Protein AF-A0A699RWU8-F1 (afdb_monomer)

Solvent-accessible surface area (backbone atoms only — not comparable to full-atom values): 5870 Å² total; per-residue (Å²): 134,63,70,70,63,59,56,54,68,77,62,60,81,77,83,89,63,94,78,83,80,54,73,47,68,52,98,85,71,49,47,28,46,81,86,14,43,50,55,71,102,41,71,67,61,52,49,50,54,52,46,50,64,37,65,34,96,85,38,80,69,48,51,46,70,54,44,50,53,62,46,56,66,50,37,40,53,93,60,49,70,58,53,42,45,56,53,49,73,67,42,88,91,107

pLDDT: mean 80.81, std 16.21, range [35.59, 95.19]

Foldseek 3Di:
DDPVVVVVVVPDDDDPDPDPQDWDADPVRFIDGPQAGEDDPDPVVLVVLLCCLQVPPPHPRDQLVSSLVVNVVHHDYPCSSVSSNVSSVPDPVD

Sequence (94 aa):
MDPAKVKAITKWPRPTSVTEVEFCLDDDNVLWQDTRLVVPIDATLREALLTEAHSSPFSVHPGSTKMCHDLKQYFWWSGMKRDVATFVARCLIC

Mean predicted aligned error: 10.73 Å

Nearest PDB structures (foldseek):
  3oyj-assembly1_A-2  TM=6.748E-01  e=1.102E-02  Human spumaretrovirus
  9bkj-assembly1_R  TM=2.286E-01  e=8.299E+00  Homo sapiens

InterPro domains:
  IPR041588 Integrase zinc-binding domain [PF17921] (42-94)

Organism: Tanacetum cinerariifolium (NCBI:txid118510)

Structure (mmCIF, N/CA/C/O backbone):
data_AF-A0A699RWU8-F1
#
_entry.id   AF-A0A699RWU8-F1
#
loop_
_atom_site.group_PDB
_atom_site.id
_atom_site.type_symbol
_atom_site.label_atom_id
_atom_site.label_alt_id
_atom_site.label_comp_id
_atom_site.label_asym_id
_atom_site.label_entity_id
_atom_site.label_seq_id
_atom_site.pdbx_PDB_ins_code
_atom_site.Cartn_x
_atom_site.Cartn_y
_atom_site.Cartn_z
_atom_site.occupancy
_atom_site.B_iso_or_equiv
_atom_site.auth_seq_id
_atom_site.auth_comp_id
_atom_site.auth_asym_id
_atom_site.auth_atom_id
_atom_site.pdbx_PDB_model_num
ATOM 1 N N . MET A 1 1 ? -22.622 4.767 37.170 1.00 48.19 1 MET A N 1
ATOM 2 C CA . MET A 1 1 ? -22.535 3.872 35.996 1.00 48.19 1 MET A CA 1
ATOM 3 C C . MET A 1 1 ? -23.700 2.905 36.054 1.00 48.19 1 MET A C 1
ATOM 5 O O . MET A 1 1 ? -23.932 2.348 37.117 1.00 48.19 1 MET A O 1
ATOM 9 N N . ASP A 1 2 ? -24.464 2.778 34.970 1.00 55.41 2 ASP A N 1
ATOM 10 C CA . ASP A 1 2 ? -25.670 1.944 34.930 1.00 55.41 2 ASP A CA 1
ATOM 11 C C . ASP A 1 2 ? -25.292 0.449 34.839 1.00 55.41 2 ASP A C 1
ATOM 13 O O . ASP A 1 2 ? -24.683 0.048 33.841 1.00 55.41 2 ASP A O 1
ATOM 17 N N . PRO A 1 3 ? -25.646 -0.385 35.837 1.00 56.53 3 PRO A N 1
ATOM 18 C CA . PRO A 1 3 ? -25.363 -1.821 35.838 1.00 56.53 3 PRO A CA 1
ATOM 19 C C . PRO A 1 3 ? -25.931 -2.570 34.622 1.00 56.53 3 PRO A C 1
ATOM 21 O O . PRO A 1 3 ? -25.387 -3.606 34.232 1.00 56.53 3 PRO A O 1
ATOM 24 N N . ALA A 1 4 ? -26.995 -2.054 33.995 1.00 53.69 4 ALA A N 1
ATOM 25 C CA . ALA A 1 4 ? -27.581 -2.635 32.791 1.00 53.69 4 ALA A CA 1
ATOM 26 C C . ALA A 1 4 ? -26.668 -2.475 31.564 1.00 53.69 4 ALA A C 1
ATOM 28 O O . ALA A 1 4 ? -26.592 -3.382 30.734 1.00 53.69 4 ALA A O 1
ATOM 29 N N . LYS A 1 5 ? -25.896 -1.382 31.486 1.00 51.22 5 LYS A N 1
ATOM 30 C CA . LYS A 1 5 ? -24.929 -1.153 30.398 1.00 51.22 5 LYS A CA 1
ATOM 31 C C . LYS A 1 5 ? -23.725 -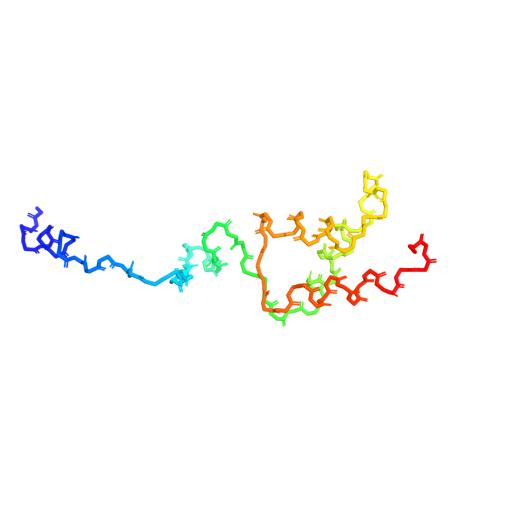2.094 30.488 1.00 51.22 5 LYS A C 1
ATOM 33 O O . LYS A 1 5 ? -23.226 -2.553 29.467 1.00 51.22 5 LYS A O 1
ATOM 38 N N . VAL A 1 6 ? -23.310 -2.460 31.703 1.00 55.84 6 VAL A N 1
ATOM 39 C CA . VAL A 1 6 ? -22.169 -3.368 31.936 1.00 55.84 6 VAL A CA 1
ATOM 40 C C . VAL A 1 6 ? -22.516 -4.824 31.589 1.00 55.84 6 VAL A C 1
ATOM 42 O O . VAL A 1 6 ? -21.675 -5.571 31.093 1.00 55.84 6 VAL A O 1
ATOM 45 N N . LYS A 1 7 ? -23.778 -5.230 31.788 1.00 53.41 7 LYS A N 1
ATOM 46 C CA . LYS A 1 7 ? -24.275 -6.572 31.429 1.00 53.41 7 LYS A CA 1
ATOM 47 C C . LYS A 1 7 ? -24.481 -6.791 29.926 1.00 53.41 7 LYS A C 1
ATOM 49 O O . LYS A 1 7 ? -24.526 -7.941 29.499 1.00 53.41 7 LYS A O 1
ATOM 54 N N . ALA A 1 8 ? -24.603 -5.728 29.131 1.00 54.88 8 ALA A N 1
ATOM 55 C CA . ALA A 1 8 ? -24.685 -5.837 27.673 1.00 54.88 8 ALA A CA 1
ATOM 56 C C . ALA A 1 8 ? -23.321 -6.192 27.052 1.00 54.88 8 ALA A C 1
ATOM 58 O O . ALA A 1 8 ? -23.252 -7.006 26.137 1.00 54.88 8 ALA A O 1
ATOM 59 N N . ILE A 1 9 ? -22.233 -5.660 27.621 1.00 49.72 9 ILE A N 1
ATOM 60 C CA . ILE A 1 9 ? -20.854 -5.898 27.166 1.00 49.72 9 ILE A CA 1
ATOM 61 C C . ILE A 1 9 ? -20.434 -7.359 27.395 1.00 49.72 9 ILE A C 1
ATOM 63 O O . ILE A 1 9 ? -19.748 -7.951 26.569 1.00 49.72 9 ILE A O 1
ATOM 67 N N . THR A 1 10 ? -20.884 -7.983 28.489 1.00 54.88 10 THR A N 1
ATOM 68 C CA . THR A 1 10 ? -20.509 -9.368 28.834 1.00 54.88 10 THR A CA 1
ATOM 69 C C . THR A 1 10 ? -21.324 -10.447 28.117 1.00 54.88 10 THR A C 1
ATOM 71 O O . THR A 1 10 ? -20.975 -11.622 28.206 1.00 54.88 10 THR A O 1
ATOM 74 N N . LYS A 1 11 ? -22.391 -10.074 27.395 1.00 52.38 11 LYS A N 1
ATOM 75 C CA . LYS A 1 11 ? -23.263 -10.997 26.644 1.00 52.38 11 LYS A CA 1
ATOM 76 C C . LYS A 1 11 ? -23.098 -10.929 25.122 1.00 52.38 11 LYS A C 1
ATOM 78 O O . LYS A 1 11 ? -23.850 -11.602 24.419 1.00 52.38 11 LYS A O 1
ATOM 83 N N . TRP A 1 12 ? -22.144 -10.151 24.609 1.00 35.59 12 TRP A N 1
ATOM 84 C CA . TRP A 1 12 ? -21.924 -10.051 23.167 1.00 35.59 12 TRP A CA 1
ATOM 85 C C . TRP A 1 12 ? -21.479 -11.410 22.597 1.00 35.59 12 TRP A C 1
ATOM 87 O O . TRP A 1 12 ? -20.522 -11.996 23.118 1.00 35.59 12 TRP A O 1
ATOM 97 N N . PRO A 1 13 ? -22.156 -11.957 21.571 1.00 48.47 13 PRO A N 1
ATOM 98 C CA . PRO A 1 13 ? -21.723 -13.207 20.969 1.00 48.47 13 PRO A CA 1
ATOM 99 C C . PRO A 1 13 ? -20.341 -13.001 20.348 1.00 48.47 13 PRO A C 1
ATOM 101 O O . PRO A 1 13 ? -20.122 -12.079 19.567 1.00 48.47 13 PRO A O 1
ATOM 104 N N . ARG A 1 14 ? -19.388 -13.858 20.719 1.00 49.62 14 ARG A N 1
ATOM 105 C CA . ARG A 1 14 ? -18.049 -13.837 20.130 1.00 49.62 14 ARG A CA 1
ATOM 106 C C . ARG A 1 14 ? -18.163 -14.324 18.675 1.00 49.62 14 ARG A C 1
ATOM 108 O O . ARG A 1 14 ? -18.660 -15.440 18.489 1.00 49.62 14 ARG A O 1
ATOM 115 N N . PRO A 1 15 ? -17.730 -13.547 17.665 1.00 50.25 15 PRO A N 1
ATOM 116 C CA . PRO A 1 15 ? -17.813 -13.971 16.271 1.00 50.25 15 PRO A CA 1
ATOM 117 C C . PRO A 1 15 ? -17.051 -15.285 16.072 1.00 50.25 15 PRO A C 1
ATOM 119 O O . PRO A 1 15 ? -15.911 -15.428 16.513 1.00 50.25 15 PRO A O 1
ATOM 122 N N . THR A 1 16 ? -17.704 -16.271 15.456 1.00 53.06 16 THR A N 1
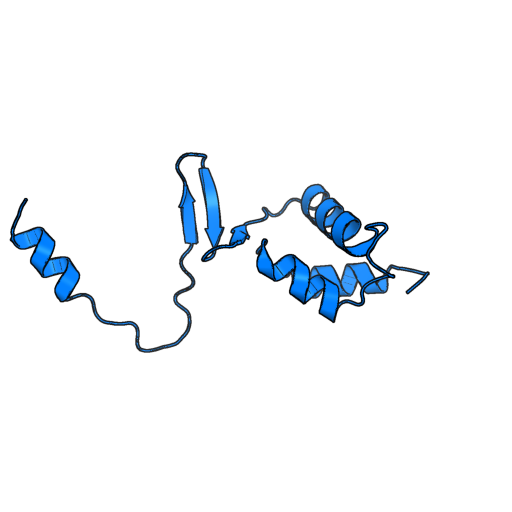ATOM 123 C CA . THR A 1 16 ? -17.179 -17.639 15.272 1.00 53.06 16 THR A CA 1
ATOM 124 C C . THR A 1 16 ? -16.657 -17.904 13.857 1.00 53.06 16 THR A C 1
ATOM 126 O O . THR A 1 16 ? -16.172 -18.999 13.584 1.00 53.06 16 THR A O 1
ATOM 129 N N . SER A 1 17 ? -16.672 -16.902 12.970 1.00 52.44 17 SER A N 1
ATOM 130 C CA . SER A 1 17 ? -16.037 -16.962 11.650 1.00 52.44 17 SER A CA 1
ATOM 131 C C . SER A 1 17 ? -15.090 -15.782 11.459 1.00 52.44 17 SER A C 1
ATOM 133 O O . SER A 1 17 ? -15.441 -14.639 11.736 1.00 52.44 17 SER A O 1
ATOM 135 N N . VAL A 1 18 ? -13.881 -16.078 10.991 1.00 64.12 18 VAL A N 1
ATOM 136 C CA . VAL A 1 18 ? -12.808 -15.115 10.712 1.00 64.12 18 VAL A CA 1
ATOM 137 C C . VAL A 1 18 ? -13.323 -14.000 9.784 1.00 64.12 18 VAL A C 1
ATOM 139 O O . VAL A 1 18 ? -13.974 -14.308 8.794 1.00 64.12 18 VAL A O 1
ATOM 142 N N . THR A 1 19 ? -12.972 -12.746 10.104 1.00 53.41 19 THR A N 1
ATOM 143 C CA . THR A 1 19 ? -13.197 -11.479 9.367 1.00 53.41 19 THR A CA 1
ATOM 144 C C . THR A 1 19 ? -14.509 -10.714 9.599 1.00 53.41 19 THR A C 1
ATOM 146 O O . THR A 1 19 ? -15.230 -10.422 8.648 1.00 53.41 19 THR A O 1
ATOM 149 N N . GLU A 1 20 ? -14.771 -10.240 10.816 1.00 57.38 20 GLU A N 1
ATOM 150 C CA . GLU A 1 20 ? -15.342 -8.887 10.928 1.00 57.38 20 GLU A CA 1
ATOM 151 C C . GLU A 1 20 ? -14.163 -7.919 10.828 1.00 57.38 20 GLU A C 1
ATOM 153 O O . GLU A 1 20 ? -13.414 -7.723 11.778 1.00 57.38 20 GLU A O 1
ATOM 158 N N . VAL A 1 21 ? -13.912 -7.424 9.616 1.00 61.53 21 VAL A N 1
ATOM 159 C CA . VAL A 1 21 ? -13.015 -6.286 9.422 1.00 61.53 21 VAL A CA 1
ATOM 160 C C . VAL A 1 21 ? -13.776 -5.059 9.901 1.00 61.53 21 VAL A C 1
ATOM 162 O O . VAL A 1 21 ? -14.755 -4.662 9.268 1.00 61.53 21 VAL A O 1
ATOM 165 N N . GLU A 1 22 ? -13.352 -4.493 11.024 1.00 81.62 22 GLU A N 1
ATOM 166 C CA . GLU A 1 22 ? -13.984 -3.309 11.590 1.00 81.62 22 GLU A CA 1
ATOM 167 C C . GLU A 1 22 ? -13.394 -2.056 10.931 1.00 81.62 22 GLU A C 1
ATOM 169 O O . GLU A 1 22 ? -12.174 -1.903 10.805 1.00 81.62 22 GLU A O 1
ATOM 174 N N . PHE A 1 23 ? -14.281 -1.183 10.454 1.00 87.31 23 PHE A N 1
ATOM 175 C CA . PHE A 1 23 ? -13.922 0.145 9.977 1.00 87.31 23 PHE A CA 1
A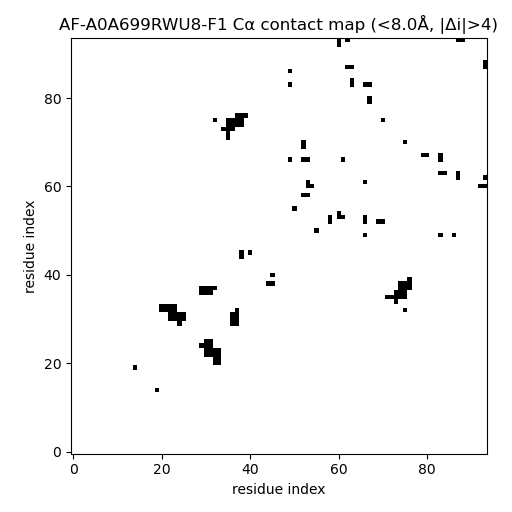TOM 176 C C . PHE A 1 23 ? -14.303 1.159 11.047 1.00 87.31 23 PHE A C 1
ATOM 178 O O . PHE A 1 23 ? -15.433 1.130 11.536 1.00 87.31 23 PHE A O 1
ATOM 185 N N . CYS A 1 24 ? -13.397 2.072 11.376 1.00 89.19 24 CYS A N 1
ATOM 186 C CA . CYS A 1 24 ? -13.660 3.136 12.338 1.00 89.19 24 CYS A CA 1
ATOM 187 C C . CYS A 1 24 ? -13.294 4.506 11.765 1.00 89.19 24 CYS A C 1
ATOM 189 O O . CYS A 1 24 ? -12.351 4.643 10.989 1.00 89.19 24 CYS A O 1
ATOM 191 N N . LEU A 1 25 ? -14.089 5.511 12.126 1.00 91.75 25 LEU A N 1
ATOM 192 C CA . LEU A 1 25 ? -13.779 6.918 11.901 1.00 91.75 25 LEU A CA 1
ATOM 193 C C . LEU A 1 25 ? -13.242 7.487 13.211 1.00 91.75 25 LEU A C 1
ATOM 195 O O . LEU A 1 25 ? -13.827 7.223 14.264 1.00 91.75 25 LEU A O 1
ATOM 199 N N . ASP A 1 26 ? -12.145 8.234 13.144 1.00 86.94 26 ASP A N 1
ATOM 200 C CA . ASP A 1 26 ? -11.637 8.989 14.289 1.00 86.94 26 ASP A CA 1
ATOM 201 C C . ASP A 1 26 ? -12.242 10.402 14.370 1.00 86.94 26 ASP A C 1
ATOM 203 O O . ASP A 1 26 ? -13.087 10.793 13.557 1.00 86.94 26 ASP A O 1
ATOM 207 N N . ASP A 1 27 ? -11.812 11.164 15.379 1.00 90.81 27 ASP A N 1
ATOM 208 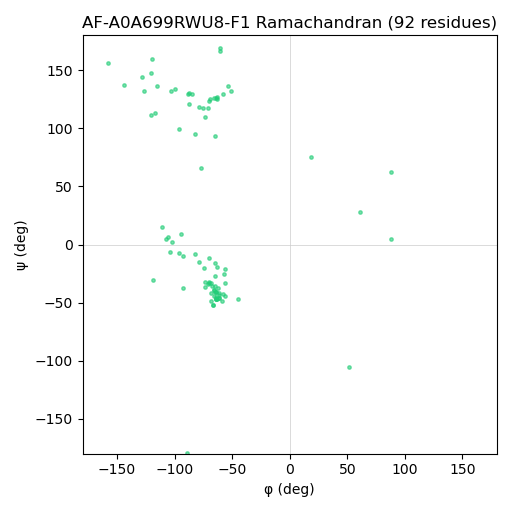C CA . ASP A 1 27 ? -12.285 12.528 15.638 1.00 90.81 27 ASP A CA 1
ATOM 209 C C . ASP A 1 27 ? -11.939 13.512 14.498 1.00 90.81 27 ASP A C 1
ATOM 211 O O . ASP A 1 27 ? -12.603 14.540 14.348 1.00 90.81 27 ASP A O 1
ATOM 215 N N . ASP A 1 28 ? -10.958 13.173 13.652 1.00 90.25 28 ASP A N 1
ATOM 216 C CA . ASP A 1 28 ? -10.510 13.960 12.498 1.00 90.25 28 ASP A CA 1
ATOM 217 C C . ASP A 1 28 ? -11.197 13.531 11.180 1.00 90.25 28 ASP A C 1
ATOM 219 O O . ASP A 1 28 ? -10.858 14.023 10.101 1.00 90.25 28 ASP A O 1
ATOM 223 N N . ASN A 1 29 ? -12.213 12.659 11.246 1.00 87.31 29 ASN A N 1
ATOM 224 C CA . ASN A 1 29 ? -12.903 12.052 10.096 1.00 87.31 29 ASN A CA 1
ATOM 225 C C . ASN A 1 29 ? -11.992 11.201 9.199 1.00 87.31 29 ASN A C 1
ATOM 227 O O . ASN A 1 29 ? -12.254 11.036 8.001 1.00 87.31 29 ASN A O 1
ATOM 231 N N . VAL A 1 30 ? -10.932 10.634 9.764 1.00 88.31 30 VAL A N 1
ATOM 232 C CA . VAL A 1 30 ? -10.057 9.708 9.058 1.00 88.31 30 VAL A CA 1
ATOM 233 C C . VAL A 1 30 ? -10.609 8.295 9.200 1.00 88.31 30 VAL A C 1
ATOM 235 O O . VAL A 1 30 ? -10.945 7.838 10.292 1.00 88.31 30 VAL A O 1
ATOM 238 N N . LEU A 1 31 ? -10.726 7.594 8.070 1.00 91.56 31 LEU A N 1
ATOM 239 C CA . LEU A 1 31 ? -11.225 6.225 8.028 1.00 91.56 31 LEU A CA 1
ATOM 240 C C . LEU A 1 31 ? -10.075 5.233 8.210 1.00 91.56 31 LEU A C 1
ATOM 242 O O . LEU A 1 31 ? -9.083 5.265 7.478 1.00 91.56 31 LEU A O 1
ATOM 246 N N . TRP A 1 32 ? -10.260 4.302 9.134 1.00 91.00 32 TRP A N 1
ATOM 247 C CA . TRP A 1 32 ? -9.310 3.255 9.473 1.00 91.00 32 TRP A CA 1
ATOM 248 C C . TRP A 1 32 ? -9.924 1.875 9.251 1.00 91.00 32 TRP A C 1
ATOM 250 O O . TRP A 1 32 ? -11.128 1.677 9.403 1.00 91.00 32 TRP A O 1
ATOM 260 N N . GLN A 1 33 ? -9.079 0.920 8.876 1.00 90.94 33 GLN A N 1
ATOM 261 C CA . GLN A 1 33 ? -9.378 -0.503 8.794 1.00 90.94 33 GLN A CA 1
ATOM 262 C C . GLN A 1 33 ? -8.404 -1.215 9.734 1.00 90.94 33 GLN A C 1
ATOM 264 O O . GLN A 1 33 ? -7.200 -1.225 9.478 1.00 90.94 33 GLN A O 1
ATOM 269 N N . ASP A 1 34 ? -8.898 -1.776 10.836 1.00 88.81 34 ASP A N 1
ATOM 270 C CA . ASP A 1 34 ? -8.057 -2.223 11.957 1.00 88.81 34 ASP A CA 1
ATOM 271 C C . ASP A 1 34 ? -7.094 -1.103 12.432 1.00 88.81 34 ASP A C 1
ATOM 273 O O . ASP A 1 34 ? -7.510 -0.138 13.064 1.00 88.81 34 ASP A O 1
ATOM 277 N N . THR A 1 35 ? -5.802 -1.203 12.099 1.00 88.12 35 THR A N 1
ATOM 278 C CA . THR A 1 35 ? -4.747 -0.219 12.407 1.00 88.12 35 THR A CA 1
ATOM 279 C C . THR A 1 35 ? -4.218 0.498 11.161 1.00 88.12 35 THR A C 1
ATOM 281 O O . THR A 1 35 ? -3.122 1.056 11.184 1.00 88.12 35 THR A O 1
ATOM 284 N N . ARG A 1 36 ? -4.929 0.404 10.034 1.00 92.25 36 ARG A N 1
ATOM 285 C CA . ARG A 1 36 ? -4.463 0.851 8.715 1.00 92.25 36 ARG A CA 1
ATOM 286 C C . ARG A 1 36 ? -5.308 1.997 8.201 1.00 92.25 36 ARG A C 1
ATOM 288 O O . ARG A 1 36 ? -6.532 1.930 8.239 1.00 92.25 36 ARG A O 1
ATOM 295 N N . LEU A 1 37 ? -4.649 3.007 7.654 1.00 93.62 37 LEU A N 1
ATOM 296 C CA . LEU A 1 37 ? -5.297 4.161 7.056 1.00 93.62 37 LEU A CA 1
ATOM 297 C C . LEU A 1 37 ? -6.005 3.759 5.758 1.00 93.62 37 LEU A C 1
ATOM 299 O O . LEU A 1 37 ? -5.377 3.213 4.844 1.00 93.62 37 LEU A O 1
ATOM 303 N N . VAL A 1 38 ? -7.299 4.052 5.649 1.00 93.25 38 VAL A N 1
ATOM 304 C CA . VAL A 1 38 ? -8.049 3.804 4.418 1.00 93.25 38 VAL A CA 1
ATOM 305 C C . VAL A 1 38 ? -7.750 4.897 3.405 1.00 93.25 38 VAL A C 1
ATOM 307 O O . VAL A 1 38 ? -8.052 6.069 3.608 1.00 93.25 38 VAL A O 1
ATOM 310 N N . VAL A 1 39 ? -7.187 4.492 2.270 1.00 93.38 39 VAL A N 1
ATOM 311 C CA . VAL A 1 39 ? -6.884 5.401 1.168 1.00 93.38 39 VAL A CA 1
ATOM 312 C C . VAL A 1 39 ? -8.118 5.517 0.262 1.00 93.38 39 VAL A C 1
ATOM 314 O O . VAL A 1 39 ? -8.576 4.501 -0.287 1.00 93.38 39 VAL A O 1
ATOM 317 N N . PRO A 1 40 ? -8.669 6.730 0.063 1.00 90.88 40 PRO A N 1
ATOM 318 C CA . PRO A 1 40 ? -9.842 6.942 -0.779 1.00 90.88 40 PRO A CA 1
ATOM 319 C C . PRO A 1 40 ? -9.591 6.520 -2.234 1.00 90.88 40 PRO A C 1
ATOM 321 O O 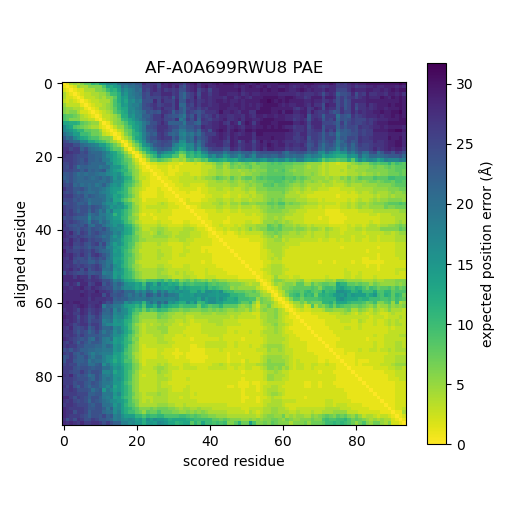. PRO A 1 40 ? -8.468 6.210 -2.646 1.00 90.88 40 PRO A O 1
ATOM 324 N N . ILE A 1 41 ? -10.659 6.459 -3.033 1.00 89.88 41 ILE A N 1
ATOM 325 C CA . ILE A 1 41 ? -10.572 6.202 -4.481 1.00 89.88 41 ILE A CA 1
ATOM 326 C C . ILE A 1 41 ? -10.123 7.494 -5.179 1.00 89.88 41 ILE A C 1
ATOM 328 O O . ILE A 1 41 ? -10.871 8.117 -5.924 1.00 89.88 41 ILE A O 1
ATOM 332 N N . ASP A 1 42 ? -8.891 7.899 -4.890 1.00 92.00 42 ASP A N 1
ATOM 333 C CA . ASP A 1 42 ? -8.183 9.001 -5.527 1.00 92.00 42 ASP A CA 1
ATOM 334 C C . ASP A 1 42 ? -6.958 8.413 -6.237 1.00 92.00 42 ASP A C 1
ATOM 336 O O . ASP A 1 42 ? -6.064 7.839 -5.606 1.00 92.00 42 ASP A O 1
ATOM 340 N N . ALA A 1 43 ? -6.963 8.483 -7.570 1.00 91.12 43 ALA A N 1
ATOM 341 C CA . ALA A 1 43 ? -5.913 7.895 -8.394 1.00 91.12 43 ALA A CA 1
ATOM 342 C C . ALA A 1 43 ? -4.558 8.571 -8.153 1.00 91.12 43 ALA A C 1
ATOM 344 O O . ALA A 1 43 ? -3.554 7.874 -8.027 1.00 91.12 43 ALA A O 1
ATOM 345 N N . THR A 1 44 ? -4.548 9.897 -8.015 1.00 93.62 44 THR A N 1
ATOM 346 C CA . THR A 1 44 ? -3.342 10.699 -7.795 1.00 93.62 44 THR A CA 1
ATOM 347 C C . THR A 1 44 ? -2.701 10.348 -6.459 1.00 93.62 44 THR A C 1
ATOM 349 O O . THR A 1 44 ? -1.495 10.122 -6.386 1.00 93.62 44 THR A O 1
ATOM 352 N N . LEU A 1 45 ? -3.507 10.237 -5.399 1.00 92.56 45 LEU A N 1
ATOM 353 C CA . LEU A 1 45 ? -3.024 9.866 -4.070 1.00 92.56 45 LEU A CA 1
ATOM 354 C C . LEU A 1 45 ? -2.448 8.445 -4.048 1.00 92.56 45 LEU A C 1
ATOM 356 O O . LEU A 1 45 ? -1.362 8.217 -3.516 1.00 92.56 45 LEU A O 1
ATOM 360 N N . ARG A 1 46 ? -3.163 7.478 -4.636 1.00 94.81 46 ARG A N 1
ATOM 361 C CA . ARG A 1 46 ? -2.692 6.086 -4.705 1.00 94.81 46 ARG A CA 1
ATOM 362 C C . ARG A 1 46 ? -1.414 5.967 -5.530 1.00 94.81 46 ARG A C 1
ATOM 364 O O . ARG A 1 46 ? -0.510 5.240 -5.132 1.00 94.81 46 ARG A O 1
ATOM 371 N N . GLU A 1 47 ? -1.319 6.681 -6.647 1.00 93.75 47 GLU A N 1
ATOM 372 C CA . GLU A 1 47 ? -0.123 6.701 -7.491 1.00 93.75 47 GLU A CA 1
ATOM 373 C C . GLU A 1 47 ? 1.072 7.347 -6.783 1.00 93.75 47 GLU A C 1
ATOM 375 O O . GLU A 1 47 ? 2.178 6.814 -6.866 1.00 93.75 47 GLU A O 1
ATOM 380 N N . ALA A 1 48 ? 0.858 8.420 -6.016 1.00 93.06 48 ALA A N 1
ATOM 381 C CA . ALA A 1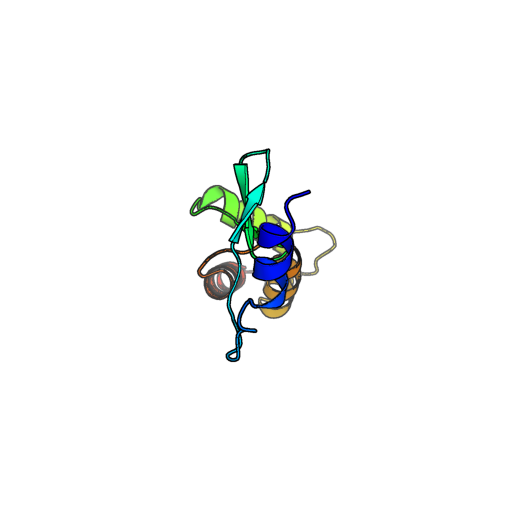 48 ? 1.901 9.029 -5.194 1.00 93.06 48 ALA A CA 1
ATOM 382 C C . ALA A 1 48 ? 2.434 8.050 -4.132 1.00 93.06 48 ALA A C 1
ATOM 384 O O . ALA A 1 48 ? 3.645 7.880 -4.012 1.00 93.06 48 ALA A O 1
ATOM 385 N N . LEU A 1 49 ? 1.547 7.338 -3.424 1.00 92.06 49 LEU A N 1
ATOM 386 C CA . LEU A 1 49 ? 1.939 6.312 -2.446 1.00 92.06 49 LEU A CA 1
ATOM 387 C C . LEU A 1 49 ? 2.722 5.158 -3.089 1.00 92.06 49 LEU A C 1
ATOM 389 O O . LEU A 1 49 ? 3.722 4.700 -2.536 1.00 92.06 49 LEU A O 1
ATOM 393 N N . LEU A 1 50 ? 2.277 4.682 -4.256 1.00 93.19 50 LEU A N 1
ATOM 394 C CA . LEU A 1 50 ? 2.966 3.628 -5.004 1.00 93.19 50 LEU A CA 1
ATOM 395 C C . LEU A 1 50 ? 4.341 4.094 -5.497 1.00 93.19 50 LEU A C 1
ATOM 397 O O . LEU A 1 50 ? 5.308 3.341 -5.398 1.00 93.19 50 LEU A O 1
ATOM 401 N N . THR A 1 51 ? 4.432 5.335 -5.976 1.00 91.56 51 THR A N 1
ATOM 402 C CA . THR A 1 51 ? 5.681 5.946 -6.442 1.00 91.56 51 THR A CA 1
ATOM 403 C C . THR A 1 51 ? 6.680 6.093 -5.306 1.00 91.56 51 THR A C 1
ATOM 405 O O . THR A 1 51 ? 7.823 5.679 -5.466 1.00 91.56 51 THR A O 1
ATOM 408 N N . GLU A 1 52 ? 6.259 6.603 -4.149 1.00 89.75 52 GLU A N 1
ATOM 409 C CA . GLU A 1 52 ? 7.122 6.738 -2.972 1.00 89.75 52 GLU A CA 1
ATOM 410 C C . GLU A 1 52 ? 7.633 5.368 -2.497 1.00 89.75 52 GLU A C 1
ATOM 412 O O . GLU A 1 52 ? 8.832 5.171 -2.301 1.00 89.75 52 GLU A O 1
ATOM 417 N N . ALA A 1 53 ? 6.742 4.374 -2.401 1.00 89.12 53 ALA A N 1
ATOM 418 C CA . 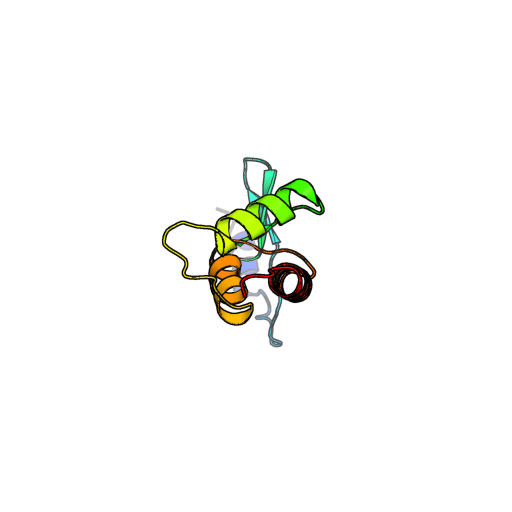ALA A 1 53 ? 7.104 3.022 -1.975 1.00 89.12 53 ALA A CA 1
ATOM 419 C C . ALA A 1 53 ? 8.050 2.301 -2.953 1.00 89.12 53 ALA A C 1
ATOM 421 O O . ALA A 1 53 ? 8.796 1.411 -2.548 1.00 89.12 53 ALA A O 1
ATOM 422 N N . HIS A 1 54 ? 8.011 2.653 -4.237 1.00 89.50 54 HIS A N 1
ATOM 423 C CA . HIS A 1 54 ? 8.828 2.028 -5.273 1.00 89.50 54 HIS 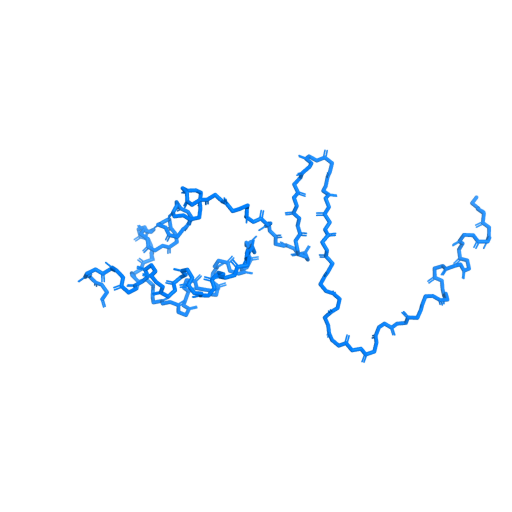A CA 1
ATOM 424 C C . HIS A 1 54 ? 10.154 2.753 -5.531 1.00 89.50 54 HIS A C 1
ATOM 426 O O . HIS A 1 54 ? 11.165 2.108 -5.801 1.00 89.50 54 HIS A O 1
ATOM 432 N N . SER A 1 55 ? 10.141 4.084 -5.473 1.00 82.75 55 SER A N 1
ATOM 433 C CA . SER A 1 55 ? 11.243 4.958 -5.893 1.00 82.75 55 SER A CA 1
ATOM 434 C C . SER A 1 55 ? 12.000 5.578 -4.720 1.00 82.75 55 SER A C 1
ATOM 436 O O . SER A 1 55 ? 12.870 6.423 -4.934 1.00 82.75 55 SER A O 1
ATOM 438 N N . SER A 1 56 ? 11.688 5.177 -3.483 1.00 79.44 56 SER A N 1
ATOM 439 C CA . SER A 1 56 ? 12.464 5.572 -2.311 1.00 79.44 56 SER A CA 1
ATOM 440 C C . SER A 1 56 ? 13.956 5.278 -2.553 1.00 79.44 56 SER A C 1
ATOM 442 O O . SER A 1 56 ? 14.285 4.158 -2.946 1.00 79.44 56 SER A O 1
ATOM 444 N N . PRO A 1 57 ? 14.881 6.221 -2.280 1.00 70.25 57 PRO A N 1
ATOM 445 C CA . PRO A 1 57 ? 16.320 6.048 -2.531 1.00 70.25 57 PRO A CA 1
ATOM 446 C C . PRO A 1 57 ? 16.940 4.818 -1.854 1.00 70.25 57 PRO A C 1
ATOM 448 O O . PRO A 1 57 ? 18.005 4.350 -2.249 1.00 70.25 57 PRO A O 1
ATOM 451 N N . PHE A 1 58 ? 16.277 4.306 -0.816 1.00 68.44 58 PHE A N 1
ATOM 452 C CA . PHE A 1 58 ? 16.694 3.140 -0.039 1.00 68.44 58 PHE A CA 1
ATOM 453 C C . PHE A 1 58 ? 16.024 1.837 -0.495 1.00 68.44 58 PHE A C 1
ATOM 455 O O . PHE A 1 58 ? 16.374 0.754 -0.025 1.00 68.44 58 PHE A O 1
ATOM 462 N N . SER A 1 59 ? 15.057 1.928 -1.403 1.00 65.56 59 SER A N 1
ATOM 463 C CA . SER A 1 59 ? 14.343 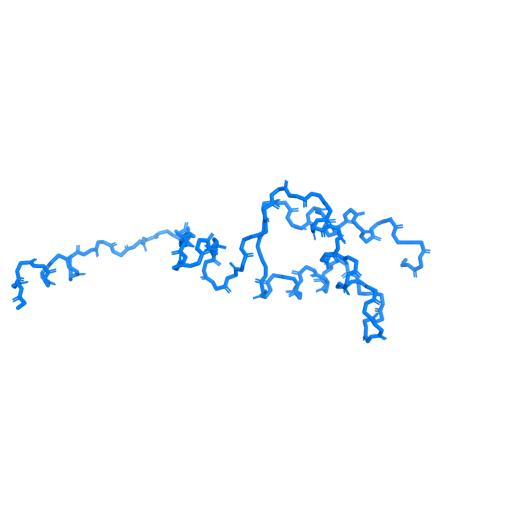0.794 -1.965 1.00 65.56 59 SER A CA 1
ATOM 464 C C . SER A 1 59 ? 14.993 0.426 -3.294 1.00 65.56 59 SER A C 1
ATOM 466 O O . SER A 1 59 ? 14.753 1.055 -4.316 1.00 65.56 59 SER A O 1
ATOM 468 N N . VAL A 1 60 ? 15.848 -0.601 -3.289 1.00 70.75 60 VAL A N 1
ATOM 469 C CA . VAL A 1 60 ? 16.366 -1.206 -4.527 1.00 70.75 60 VAL A CA 1
ATOM 470 C C . VAL A 1 60 ? 15.180 -1.840 -5.255 1.00 70.75 60 VAL A C 1
ATOM 472 O O . VAL A 1 60 ? 14.800 -2.953 -4.899 1.00 70.75 60 VAL A O 1
ATOM 475 N N . HIS A 1 61 ? 14.555 -1.088 -6.171 1.00 71.50 61 HIS A N 1
ATOM 476 C CA . HIS A 1 61 ? 13.379 -1.442 -6.984 1.00 71.50 61 HIS A CA 1
ATOM 477 C C . HIS A 1 61 ? 12.576 -2.630 -6.440 1.00 71.50 61 HIS A C 1
ATOM 479 O O . HIS A 1 61 ? 12.700 -3.761 -6.922 1.00 71.50 61 HIS A O 1
ATOM 485 N N . PRO A 1 62 ? 11.798 -2.407 -5.368 1.00 79.75 62 PRO A N 1
ATOM 486 C CA . PRO A 1 62 ? 11.141 -3.487 -4.668 1.00 79.75 62 PRO A CA 1
ATOM 487 C C . PRO A 1 62 ? 10.098 -4.120 -5.587 1.00 79.75 62 PRO A C 1
ATOM 489 O O . PRO A 1 62 ? 9.196 -3.454 -6.090 1.00 79.75 62 PRO A O 1
ATOM 492 N N . GLY A 1 63 ? 10.189 -5.437 -5.768 1.00 84.62 63 GLY A N 1
ATOM 493 C CA . GLY A 1 63 ? 9.159 -6.191 -6.474 1.00 84.62 63 GLY A CA 1
ATOM 494 C C . GLY A 1 63 ? 7.793 -6.098 -5.779 1.00 84.62 63 GLY A C 1
ATOM 495 O O . GLY A 1 63 ? 7.670 -5.733 -4.604 1.00 84.62 63 GLY A O 1
ATOM 496 N N . SER A 1 64 ? 6.745 -6.513 -6.486 1.00 85.88 64 SER A N 1
ATOM 497 C CA . SER A 1 64 ? 5.345 -6.396 -6.051 1.00 85.88 64 SER A CA 1
ATOM 498 C C . SER A 1 64 ? 5.049 -7.055 -4.697 1.00 85.88 64 SER A C 1
ATOM 500 O O . SER A 1 64 ? 4.248 -6.525 -3.927 1.00 85.88 64 SER A O 1
ATOM 502 N N . THR A 1 65 ? 5.724 -8.153 -4.343 1.00 87.06 65 THR A N 1
ATOM 503 C CA . THR A 1 65 ? 5.595 -8.782 -3.015 1.00 87.06 65 THR A CA 1
ATOM 504 C C . THR A 1 65 ? 6.058 -7.860 -1.889 1.00 87.06 65 THR A C 1
ATOM 506 O O . THR A 1 65 ? 5.338 -7.713 -0.900 1.00 87.06 65 THR A O 1
ATOM 509 N N . LYS A 1 66 ? 7.226 -7.221 -2.041 1.00 88.19 66 LYS A N 1
ATOM 510 C CA . LYS A 1 66 ? 7.788 -6.321 -1.026 1.00 88.19 66 LYS A CA 1
ATOM 511 C C . LYS A 1 66 ? 6.939 -5.062 -0.898 1.00 88.19 66 LYS A C 1
ATOM 513 O O . LYS A 1 66 ? 6.493 -4.755 0.199 1.00 88.19 66 LYS A O 1
ATOM 518 N N . MET A 1 67 ? 6.603 -4.424 -2.019 1.00 91.38 67 MET A N 1
ATOM 519 C CA . MET A 1 67 ? 5.712 -3.259 -2.010 1.00 91.38 67 MET A CA 1
ATOM 520 C C . MET A 1 67 ? 4.367 -3.564 -1.347 1.00 91.38 67 MET A C 1
ATOM 522 O O . MET A 1 67 ? 3.870 -2.786 -0.539 1.00 91.38 67 MET A O 1
ATOM 526 N N . CYS A 1 68 ? 3.769 -4.716 -1.662 1.00 90.19 68 CYS A N 1
ATOM 527 C CA . CYS A 1 68 ? 2.492 -5.096 -1.078 1.00 90.19 68 CYS A CA 1
ATOM 528 C C . CYS A 1 68 ? 2.602 -5.398 0.421 1.00 90.19 68 CYS A C 1
ATOM 530 O O . CYS A 1 68 ? 1.643 -5.161 1.148 1.00 90.19 68 CYS A O 1
ATOM 532 N N . HIS A 1 69 ? 3.729 -5.947 0.878 1.00 89.81 69 HIS A N 1
ATOM 533 C CA . HIS A 1 69 ? 3.985 -6.155 2.299 1.00 89.81 69 HIS A CA 1
ATOM 534 C C . HIS A 1 69 ? 4.115 -4.816 3.030 1.00 89.81 69 HIS A C 1
ATOM 536 O O . HIS A 1 69 ? 3.376 -4.589 3.984 1.00 89.81 69 HIS A O 1
ATOM 542 N N . ASP A 1 70 ? 4.973 -3.926 2.533 1.00 89.75 70 ASP A N 1
ATOM 543 C CA . ASP A 1 70 ? 5.295 -2.646 3.169 1.00 89.75 70 ASP A CA 1
ATOM 544 C C . ASP A 1 70 ? 4.061 -1.724 3.226 1.00 89.75 70 ASP A C 1
ATOM 546 O O . ASP A 1 70 ? 3.702 -1.217 4.287 1.00 89.75 70 ASP A O 1
ATOM 550 N N . LEU A 1 71 ? 3.321 -1.584 2.118 1.00 92.12 71 LEU A N 1
ATOM 551 C CA . LEU A 1 71 ? 2.117 -0.742 2.073 1.00 92.12 71 LEU A CA 1
ATOM 552 C C . LEU A 1 71 ? 1.001 -1.256 2.988 1.00 92.12 71 LEU A C 1
ATOM 554 O O . LEU A 1 71 ? 0.299 -0.459 3.604 1.00 92.12 71 LEU A O 1
ATOM 558 N N . LYS A 1 72 ? 0.843 -2.579 3.119 1.00 91.62 72 LYS A N 1
ATOM 559 C CA . LYS A 1 72 ? -0.187 -3.184 3.981 1.00 91.62 72 LYS A CA 1
ATOM 560 C C . LYS A 1 72 ? 0.066 -3.022 5.467 1.00 91.62 72 LYS A C 1
ATOM 562 O O . LYS A 1 72 ? -0.827 -3.365 6.236 1.00 91.62 72 LYS A O 1
ATOM 567 N N . GLN A 1 73 ? 1.253 -2.592 5.879 1.00 90.75 73 GLN A N 1
ATOM 568 C CA . GLN A 1 73 ? 1.510 -2.309 7.288 1.00 90.75 73 GLN A CA 1
ATOM 569 C C . GLN A 1 73 ? 0.769 -1.045 7.735 1.00 90.75 73 GLN A C 1
ATOM 571 O O . GLN A 1 73 ? 0.282 -1.000 8.859 1.00 90.75 73 GLN A O 1
ATOM 576 N N . TYR A 1 74 ? 0.627 -0.065 6.838 1.00 92.12 74 TYR A N 1
ATOM 577 C CA . TYR A 1 74 ? 0.139 1.274 7.183 1.00 92.12 74 TYR A CA 1
ATOM 578 C C . TYR A 1 74 ? -1.152 1.660 6.468 1.00 92.12 74 TYR A C 1
ATOM 580 O O . TYR A 1 74 ? -1.955 2.407 7.018 1.00 92.12 74 TYR A O 1
ATOM 588 N N . PHE A 1 75 ? -1.375 1.148 5.259 1.00 94.12 75 PHE A N 1
ATOM 589 C CA . PHE A 1 75 ? -2.472 1.565 4.395 1.00 94.12 75 PHE A CA 1
ATOM 590 C C . PHE A 1 75 ? -3.411 0.409 4.072 1.00 94.12 75 PHE A C 1
ATOM 592 O O . PHE A 1 75 ? -3.052 -0.772 4.126 1.00 94.12 75 PHE A O 1
ATOM 599 N N . TRP A 1 76 ? -4.624 0.762 3.668 1.00 94.44 76 TRP A N 1
ATOM 600 C CA . TRP A 1 76 ? -5.611 -0.162 3.141 1.00 94.44 76 TRP A CA 1
ATOM 601 C C . TRP A 1 76 ? -6.425 0.501 2.027 1.00 94.44 76 TRP A C 1
ATOM 603 O O . TRP A 1 76 ? -6.849 1.646 2.147 1.00 94.44 76 TRP A O 1
ATOM 613 N N . TRP A 1 77 ? -6.678 -0.226 0.937 1.00 94.88 77 TRP A N 1
ATOM 614 C CA . TRP A 1 77 ? -7.727 0.111 -0.026 1.00 94.88 77 TRP A CA 1
ATOM 615 C C . TRP A 1 77 ? -8.154 -1.115 -0.831 1.00 94.88 77 TRP A C 1
ATOM 617 O O . TRP A 1 77 ? -7.398 -2.081 -1.009 1.00 94.88 77 TRP A O 1
ATOM 627 N N . SER A 1 78 ? -9.375 -1.069 -1.364 1.00 92.06 78 SER A N 1
ATOM 628 C CA . SER A 1 78 ? -9.889 -2.116 -2.243 1.00 92.06 78 SER A CA 1
ATOM 629 C C . SER A 1 78 ? -9.062 -2.197 -3.531 1.00 92.06 78 SER A C 1
ATOM 631 O O . SER A 1 78 ? -8.881 -1.217 -4.251 1.00 92.06 78 SER A O 1
ATOM 633 N N . GLY A 1 79 ? -8.539 -3.389 -3.828 1.00 92.50 79 GLY A N 1
ATOM 634 C CA . GLY A 1 79 ? -7.722 -3.619 -5.022 1.00 92.50 79 GLY A CA 1
ATOM 635 C C . GLY A 1 79 ? -6.221 -3.348 -4.871 1.00 92.50 79 GLY A C 1
ATOM 636 O O . GLY A 1 79 ? -5.507 -3.553 -5.845 1.00 92.50 79 GLY A O 1
ATOM 637 N N . MET A 1 80 ? -5.707 -3.018 -3.678 1.00 93.75 80 MET A N 1
ATOM 638 C CA . MET A 1 80 ? -4.278 -2.724 -3.449 1.00 93.75 80 MET A CA 1
ATOM 639 C C . MET A 1 80 ? -3.300 -3.706 -4.107 1.00 93.75 80 MET A C 1
ATOM 641 O O . MET A 1 80 ? -2.355 -3.285 -4.764 1.00 93.75 80 MET A O 1
ATOM 645 N N . LYS A 1 81 ? -3.519 -5.023 -3.979 1.00 93.00 81 LYS A N 1
ATOM 646 C CA . LYS A 1 81 ? -2.651 -6.034 -4.619 1.00 93.00 81 LYS A CA 1
ATOM 647 C C . LYS A 1 81 ? -2.575 -5.861 -6.143 1.00 93.00 81 LYS A C 1
ATOM 649 O O . LYS A 1 81 ? -1.500 -5.998 -6.717 1.00 93.00 81 LYS A O 1
ATOM 654 N N . ARG A 1 82 ? -3.716 -5.590 -6.785 1.00 95.19 82 ARG A N 1
ATOM 655 C CA . ARG A 1 82 ? -3.819 -5.386 -8.236 1.00 95.19 82 ARG A CA 1
ATOM 656 C C . ARG A 1 82 ? -3.125 -4.093 -8.648 1.00 95.19 82 ARG A C 1
ATOM 658 O O . ARG A 1 82 ? -2.414 -4.094 -9.649 1.00 95.19 82 ARG A O 1
ATOM 665 N N . ASP A 1 83 ? -3.307 -3.030 -7.874 1.00 94.94 83 ASP A N 1
ATOM 666 C CA . ASP A 1 83 ? -2.714 -1.726 -8.167 1.00 94.94 83 ASP A CA 1
ATOM 667 C C . ASP A 1 83 ? -1.182 -1.800 -8.053 1.00 94.94 83 ASP A C 1
ATOM 669 O O . ASP A 1 83 ? -0.486 -1.395 -8.979 1.00 94.94 83 ASP A O 1
ATOM 673 N N . VAL A 1 84 ? -0.657 -2.448 -7.003 1.00 94.06 84 VAL A N 1
ATOM 674 C CA . VAL A 1 84 ? 0.785 -2.721 -6.848 1.00 94.06 84 VAL A CA 1
ATOM 675 C C . VAL A 1 84 ? 1.330 -3.550 -8.014 1.00 94.06 84 VAL A C 1
ATOM 677 O O . VAL A 1 84 ? 2.353 -3.196 -8.592 1.00 94.06 84 VAL A O 1
ATOM 680 N N . ALA A 1 85 ? 0.658 -4.645 -8.387 1.00 93.88 85 ALA A N 1
ATOM 681 C CA . ALA A 1 85 ? 1.107 -5.486 -9.497 1.00 93.88 85 ALA A CA 1
ATOM 682 C C . ALA A 1 85 ? 1.130 -4.720 -10.829 1.00 93.88 85 ALA A C 1
ATOM 684 O O . ALA A 1 85 ? 2.087 -4.834 -11.589 1.00 93.88 85 ALA A O 1
ATOM 685 N N . THR A 1 86 ? 0.103 -3.907 -11.084 1.00 94.50 86 THR A N 1
ATOM 686 C CA . THR A 1 86 ? 0.007 -3.073 -12.291 1.00 94.50 86 THR A CA 1
ATOM 687 C C . THR A 1 86 ? 1.092 -1.999 -12.316 1.00 94.50 86 THR A C 1
ATOM 689 O O . THR A 1 86 ? 1.649 -1.727 -13.374 1.00 94.50 86 THR A O 1
ATOM 692 N N . PHE A 1 87 ? 1.399 -1.398 -11.165 1.00 93.44 87 PHE A N 1
ATOM 693 C CA . PHE A 1 87 ? 2.429 -0.373 -11.038 1.00 93.44 87 PHE A CA 1
ATOM 694 C C . PHE A 1 87 ? 3.827 -0.942 -11.305 1.00 93.44 87 PHE A C 1
ATOM 696 O O . PHE A 1 87 ? 4.535 -0.444 -12.177 1.00 93.44 87 PHE A O 1
ATOM 703 N N . VAL A 1 88 ? 4.192 -2.038 -10.631 1.00 91.12 88 VAL A N 1
ATOM 704 C CA . VAL A 1 88 ? 5.499 -2.694 -10.818 1.00 91.12 88 VAL A CA 1
ATOM 705 C C . VAL A 1 88 ? 5.667 -3.203 -12.249 1.00 91.12 88 VAL A C 1
ATOM 707 O O . VAL A 1 88 ? 6.737 -3.053 -12.819 1.00 91.12 88 VAL A O 1
ATOM 710 N N . ALA A 1 89 ? 4.612 -3.724 -12.883 1.00 91.75 89 ALA A N 1
ATOM 711 C CA . ALA A 1 89 ? 4.675 -4.177 -14.276 1.00 91.75 89 ALA A CA 1
ATOM 712 C C . ALA A 1 89 ? 4.940 -3.051 -15.300 1.00 91.75 89 ALA A C 1
ATOM 714 O O . ALA A 1 89 ? 5.277 -3.342 -16.444 1.00 91.75 89 ALA A O 1
ATOM 715 N N . ARG A 1 90 ? 4.763 -1.776 -14.922 1.00 91.44 90 ARG A N 1
ATOM 716 C CA . ARG A 1 90 ? 5.070 -0.607 -15.769 1.00 91.44 90 ARG A CA 1
ATOM 717 C C . ARG A 1 90 ? 6.484 -0.060 -15.549 1.00 91.44 90 ARG A C 1
ATOM 719 O O . ARG A 1 90 ? 6.919 0.802 -16.308 1.00 91.44 90 ARG A O 1
ATOM 726 N N . CYS A 1 91 ? 7.188 -0.526 -14.521 1.00 88.62 91 CYS A N 1
ATOM 727 C CA . CYS A 1 91 ? 8.571 -0.156 -14.259 1.00 88.62 91 CYS A CA 1
ATOM 728 C C . CYS A 1 91 ? 9.479 -0.803 -15.318 1.00 88.62 91 CYS A C 1
ATOM 730 O O . CYS A 1 91 ? 9.538 -2.020 -15.403 1.00 88.62 91 CYS A O 1
ATOM 732 N N . LEU A 1 92 ? 10.182 0.004 -16.123 1.00 84.56 92 LEU A N 1
ATOM 733 C CA . LEU A 1 92 ? 11.079 -0.487 -17.189 1.00 84.56 92 LEU A CA 1
ATOM 734 C C . LEU A 1 92 ? 12.448 -0.970 -16.684 1.00 84.56 92 LEU A C 1
ATOM 736 O O . LEU A 1 92 ? 13.221 -1.549 -17.441 1.00 84.56 92 LEU A O 1
ATOM 740 N N . ILE A 1 93 ? 12.778 -0.611 -15.447 1.00 82.56 93 ILE A N 1
ATOM 741 C CA . ILE A 1 93 ? 14.057 -0.901 -14.781 1.00 82.56 93 ILE A CA 1
ATOM 742 C C . ILE A 1 93 ? 13.936 -2.030 -13.753 1.00 82.56 93 ILE A C 1
ATOM 744 O O . ILE A 1 93 ? 14.938 -2.477 -13.197 1.00 82.56 93 ILE A O 1
ATOM 748 N N . CYS A 1 94 ? 12.702 -2.464 -13.531 1.00 78.38 94 CYS A N 1
ATOM 749 C CA . CYS A 1 94 ? 12.332 -3.733 -12.951 1.00 78.38 94 CYS A CA 1
ATOM 750 C C . CYS A 1 94 ? 12.199 -4.742 -14.115 1.00 78.38 94 CYS A C 1
ATOM 752 O O . CYS A 1 94 ? 12.254 -5.949 -13.822 1.00 78.38 94 CYS A O 1
#

Radius of gyration: 18.77 Å; Cα contacts (8 Å, |Δi|>4): 73; chains: 1; bounding box: 44×32×53 Å

Secondary structure (DSSP, 8-state):
--HHHHHHHTTPPPP-SS----EEE-TT--EEETTEEEPPS-HHHHHHHHHHHHH-TT--S--HHHHHHHHHHHEE-TTHHHHHHHHHTT-S--